Protein AF-A0A1F9UWI8-F1 (afdb_monomer_lite)

Foldseek 3Di:
DDDDDDDDDDDDDDDDPVVVVVVVCCVVVPPPPPPPPPPDDDPDDPPPPPPDPDDDDPDDDDPPPPPDADEDVDPDAPDNYHYPDDDDDPDDDDDPDDDPPQFLFKKKWKAFFDQVDPPRPDDTDIGPGPNPSHVDGDPPWDKDKDWDDDPGIIMIMITTGD

Sequence (162 aa):
MPRDIRVRVELRIGPFSSRAGLIGLLLLGCAGELGSESVSLTTYYPAPSGVYTQMITTQNTYLARDGGKVGVGTATPQTKLDVVGDVNVSGNLYGNGVRGMIFGGAYEYYCNGNSGSCPCASGGTRVSNPLTGAASCPTGYSNVQYWFFDSLNSNCLVLCYR

Secondary structure (DSSP, 8-state):
--------------STHHHHHHHHHHHHH-----------------------S----SS----STTS--EEES-SS-SSSEEESS----SS----TT-----EEEEEEEEEEB--SSSS-SS--EEE--TTTSSSSPPTT-EEEEEEEE-SSEEEEEEEEE-

pLDDT: mean 73.55, std 14.05, range [43.44, 95.19]

Structure (mmCIF, N/CA/C/O backbone):
data_AF-A0A1F9UWI8-F1
#
_entry.id   AF-A0A1F9UWI8-F1
#
loop_
_atom_site.group_PDB
_atom_site.id
_atom_site.type_symbol
_atom_site.label_atom_id
_atom_site.label_alt_id
_atom_site.label_comp_id
_atom_site.label_asym_id
_atom_site.label_entity_id
_atom_site.label_seq_id
_atom_site.pdbx_PDB_ins_code
_atom_site.Cartn_x
_atom_site.Cartn_y
_atom_site.Cartn_z
_atom_site.occupancy
_atom_site.B_iso_or_equiv
_atom_site.auth_seq_id
_atom_site.auth_comp_id
_atom_site.auth_asym_id
_atom_site.auth_atom_id
_atom_site.pdbx_PDB_model_num
ATOM 1 N N . MET A 1 1 ? -49.852 0.087 45.039 1.00 45.62 1 MET A N 1
ATOM 2 C CA . MET A 1 1 ? -49.668 0.548 46.434 1.00 45.62 1 MET A CA 1
ATOM 3 C C . MET A 1 1 ? -49.675 -0.695 47.317 1.00 45.62 1 MET A C 1
ATOM 5 O O . MET A 1 1 ? -50.727 -1.327 47.375 1.00 45.62 1 MET A O 1
ATOM 9 N N . PRO A 1 2 ? -48.540 -1.122 47.902 1.00 47.12 2 PRO A N 1
ATOM 10 C CA . PRO A 1 2 ? -48.524 -2.283 48.788 1.00 47.12 2 PRO A CA 1
ATOM 11 C C . PRO A 1 2 ? -49.300 -1.926 50.057 1.00 47.12 2 PRO A C 1
ATOM 13 O O . PRO A 1 2 ? -49.080 -0.864 50.640 1.00 47.12 2 PRO A O 1
ATOM 16 N N . ARG A 1 3 ? -50.262 -2.764 50.447 1.00 45.59 3 ARG A N 1
ATOM 17 C CA . ARG A 1 3 ? -51.043 -2.543 51.666 1.00 45.59 3 ARG A CA 1
ATOM 18 C C . ARG A 1 3 ? -50.246 -3.086 52.849 1.00 45.59 3 ARG A C 1
ATOM 20 O O . ARG A 1 3 ? -50.223 -4.290 53.061 1.00 45.59 3 ARG A O 1
ATOM 27 N N . ASP A 1 4 ? -49.586 -2.192 53.583 1.00 50.62 4 ASP A N 1
ATOM 28 C CA . ASP A 1 4 ? -48.975 -2.507 54.878 1.00 50.62 4 ASP A CA 1
ATOM 29 C C . ASP A 1 4 ? -50.101 -2.694 55.906 1.00 50.62 4 ASP A C 1
ATOM 31 O O . ASP A 1 4 ? -50.757 -1.731 56.307 1.00 50.62 4 ASP A O 1
ATOM 35 N N . ILE A 1 5 ? -50.386 -3.944 56.272 1.00 55.84 5 ILE A N 1
ATOM 36 C CA . ILE A 1 5 ? -51.385 -4.279 57.289 1.00 55.84 5 ILE A CA 1
ATOM 37 C C . ILE A 1 5 ? -50.626 -4.663 58.553 1.00 55.84 5 ILE A C 1
ATOM 39 O O . ILE A 1 5 ? -50.142 -5.784 58.696 1.00 55.84 5 ILE A O 1
ATOM 43 N N . ARG A 1 6 ? -50.541 -3.721 59.495 1.00 50.34 6 ARG A N 1
ATOM 44 C CA . ARG A 1 6 ? -49.972 -3.970 60.821 1.00 50.34 6 ARG A CA 1
ATOM 45 C C . ARG A 1 6 ? -51.076 -4.239 61.830 1.00 50.34 6 ARG A C 1
ATOM 47 O O . ARG A 1 6 ? -51.762 -3.326 62.279 1.00 50.34 6 ARG A O 1
ATOM 54 N N . VAL A 1 7 ? -51.220 -5.510 62.199 1.00 43.44 7 VAL A N 1
ATOM 55 C CA . VAL A 1 7 ? -52.122 -5.952 63.267 1.00 43.44 7 VAL A CA 1
ATOM 56 C C . VAL A 1 7 ? -51.335 -6.008 64.574 1.00 43.44 7 VAL A C 1
ATOM 58 O O . VAL A 1 7 ? -50.385 -6.777 64.704 1.00 43.44 7 VAL A O 1
ATOM 61 N N . ARG A 1 8 ? -51.720 -5.182 65.551 1.00 47.84 8 ARG A N 1
ATOM 62 C CA . ARG A 1 8 ? -51.178 -5.226 66.915 1.00 47.84 8 ARG A CA 1
ATOM 63 C C . ARG A 1 8 ? -52.163 -5.978 67.807 1.00 47.84 8 ARG A C 1
ATOM 65 O O . ARG A 1 8 ? -53.263 -5.490 68.041 1.00 47.84 8 ARG A O 1
ATOM 72 N N . VAL A 1 9 ? -51.760 -7.146 68.302 1.00 49.31 9 VAL A N 1
ATOM 73 C CA . VAL A 1 9 ? -52.552 -7.962 69.235 1.00 49.31 9 VAL A CA 1
ATOM 74 C C . VAL A 1 9 ? -51.873 -7.931 70.602 1.00 49.31 9 VAL A C 1
ATOM 76 O O . VAL A 1 9 ? -50.759 -8.427 70.754 1.00 49.31 9 VAL A O 1
ATOM 79 N N . GLU A 1 10 ? -52.529 -7.330 71.595 1.00 50.75 10 GLU A N 1
ATOM 80 C CA . GLU A 1 10 ? -52.041 -7.296 72.976 1.00 50.75 10 GLU A CA 1
ATOM 81 C C . GLU A 1 10 ? -52.730 -8.385 73.806 1.00 50.75 10 GLU A C 1
ATOM 83 O O . GLU A 1 10 ? -53.930 -8.329 74.068 1.00 50.75 10 GLU A O 1
ATOM 88 N N . LEU A 1 11 ? -51.960 -9.395 74.218 1.00 51.97 11 LEU A N 1
ATOM 89 C CA . LEU A 1 11 ? -52.438 -10.532 75.008 1.00 51.97 11 LEU A CA 1
ATOM 90 C C . LEU A 1 11 ? -51.910 -10.435 76.444 1.00 51.97 11 LEU A C 1
ATOM 92 O O . LEU A 1 11 ? -50.699 -10.439 76.672 1.00 51.97 11 LEU A O 1
ATOM 96 N N . ARG A 1 12 ? -52.811 -10.403 77.435 1.00 55.50 12 ARG A N 1
ATOM 97 C CA . ARG A 1 12 ? -52.443 -10.563 78.852 1.00 55.50 12 ARG A CA 1
ATOM 98 C C . ARG A 1 12 ? -52.503 -12.039 79.232 1.00 55.50 12 ARG A C 1
ATOM 100 O O . ARG A 1 12 ? -53.582 -12.606 79.351 1.00 55.50 12 ARG A O 1
ATOM 107 N N . ILE A 1 13 ? -51.335 -12.651 79.421 1.00 56.25 13 ILE A N 1
ATOM 108 C CA . ILE A 1 13 ? -51.198 -14.090 79.693 1.00 56.25 13 ILE A CA 1
ATOM 109 C C . ILE A 1 13 ? -50.727 -14.303 81.141 1.00 56.25 13 ILE A C 1
ATOM 111 O O . ILE A 1 13 ? -49.754 -13.670 81.577 1.00 56.25 13 ILE A O 1
ATOM 115 N N . GLY A 1 14 ? -51.429 -15.194 81.856 1.00 59.84 14 GLY A N 1
ATOM 116 C CA . GLY A 1 14 ? -51.140 -15.658 83.220 1.00 59.84 14 GLY A CA 1
ATOM 117 C C . GLY A 1 14 ? -49.810 -16.427 83.360 1.00 59.84 14 GLY A C 1
ATOM 118 O O . GLY A 1 14 ? -48.956 -16.338 82.475 1.00 59.84 14 GLY A O 1
ATOM 119 N N . PRO A 1 15 ? -49.569 -17.124 84.490 1.00 59.72 15 PRO A N 1
ATOM 120 C CA . PRO A 1 15 ? -48.225 -17.523 84.908 1.00 59.72 15 PRO A CA 1
ATOM 121 C C . PRO A 1 15 ? -47.486 -18.483 83.951 1.00 59.72 15 PRO A C 1
ATOM 123 O O . PRO A 1 15 ? -48.052 -19.119 83.060 1.00 59.72 15 PRO A O 1
ATOM 126 N N . PHE A 1 16 ? -46.169 -18.520 84.173 1.00 55.44 16 PHE A N 1
ATOM 127 C CA . PHE A 1 16 ? -45.048 -18.812 83.267 1.00 55.44 16 PHE A CA 1
ATOM 128 C C . PHE A 1 16 ? -45.181 -20.016 82.310 1.00 55.44 16 PHE A C 1
ATOM 130 O O . PHE A 1 16 ? -44.675 -19.949 81.190 1.00 55.44 16 PHE A O 1
ATOM 137 N N . SER A 1 17 ? -45.885 -21.086 82.690 1.00 55.69 17 SER A N 1
ATOM 138 C CA . SER A 1 17 ? -46.012 -22.313 81.881 1.00 55.69 17 SER A CA 1
ATOM 139 C C . SER A 1 17 ? -46.837 -22.125 80.603 1.00 55.69 17 SER A C 1
ATOM 141 O O . SER A 1 17 ? -46.582 -22.777 79.594 1.00 55.69 17 SER A O 1
ATOM 143 N N . SER A 1 18 ? -47.782 -21.185 80.614 1.00 58.06 18 SER A N 1
ATOM 144 C CA . SER A 1 18 ? -48.659 -20.893 79.473 1.00 58.06 18 SER A CA 1
ATOM 145 C C . SER A 1 18 ? -48.003 -20.013 78.397 1.00 58.06 18 SER A C 1
ATOM 147 O O . SER A 1 18 ? -48.423 -20.032 77.242 1.00 58.06 18 SER A O 1
ATOM 149 N N . ARG A 1 19 ? -46.932 -19.280 78.740 1.00 60.81 19 ARG A N 1
ATOM 150 C CA . ARG A 1 19 ? -46.233 -18.359 77.823 1.00 60.81 19 ARG A CA 1
ATOM 151 C C . ARG A 1 19 ? -45.320 -19.084 76.836 1.00 60.81 19 ARG A C 1
ATOM 153 O O . ARG A 1 19 ? -45.297 -18.730 75.662 1.00 60.81 19 ARG A O 1
ATOM 160 N N . ALA A 1 20 ? -44.612 -20.118 77.293 1.00 59.84 20 ALA A N 1
ATOM 161 C CA . ALA A 1 20 ? -43.727 -20.911 76.440 1.00 59.84 20 ALA A CA 1
ATOM 162 C C . ALA A 1 20 ? -44.510 -21.703 75.379 1.00 59.84 20 ALA A C 1
ATOM 164 O O . ALA A 1 20 ? -44.105 -21.746 74.220 1.00 59.84 20 ALA A O 1
ATOM 165 N N . GLY A 1 21 ? -45.670 -22.258 75.754 1.00 65.38 21 GLY A N 1
ATOM 166 C CA . GLY A 1 21 ? -46.541 -22.989 74.830 1.00 65.38 21 GLY A CA 1
ATOM 167 C C . GLY A 1 21 ? -47.127 -22.103 73.730 1.00 65.38 21 GLY A C 1
ATOM 168 O O . GLY A 1 21 ? -47.198 -22.525 72.582 1.00 65.38 21 GLY A O 1
ATOM 169 N N . LEU A 1 22 ? -47.486 -20.857 74.053 1.00 63.94 22 LEU A N 1
ATOM 170 C CA . LEU A 1 22 ? -48.064 -19.918 73.088 1.00 63.94 22 LEU A CA 1
ATOM 171 C C . LEU A 1 22 ? -47.011 -19.324 72.145 1.00 63.94 22 LEU A C 1
ATOM 173 O O . LEU A 1 22 ? -47.293 -19.169 70.964 1.00 63.94 22 LEU A O 1
ATOM 177 N N . ILE A 1 23 ? -45.790 -19.060 72.629 1.00 64.12 23 ILE A N 1
ATOM 178 C CA . ILE A 1 23 ? -44.650 -18.686 71.773 1.00 64.12 23 ILE A CA 1
ATOM 179 C C . ILE A 1 23 ? -44.279 -19.854 70.853 1.00 64.12 23 ILE A C 1
ATOM 181 O O . ILE A 1 23 ? -44.071 -19.642 69.664 1.00 64.12 23 ILE A O 1
ATOM 185 N N . GLY A 1 24 ? -44.265 -21.086 71.371 1.00 64.31 24 GLY A N 1
ATOM 186 C CA . GLY A 1 24 ? -44.063 -22.291 70.567 1.00 64.31 24 GLY A CA 1
ATOM 187 C C . GLY A 1 24 ? -45.133 -22.452 69.488 1.00 64.31 24 GLY A C 1
ATOM 188 O O . GLY A 1 24 ? -44.793 -22.647 68.329 1.00 64.31 24 GLY A O 1
ATOM 189 N N . LEU A 1 25 ? -46.413 -22.287 69.837 1.00 65.44 25 LEU A N 1
ATOM 190 C CA . LEU A 1 25 ? -47.533 -22.342 68.893 1.00 65.44 25 LEU A CA 1
ATOM 191 C C . LEU A 1 25 ? -47.479 -21.212 67.857 1.00 65.44 25 LEU A C 1
ATOM 193 O O . LEU A 1 25 ? -47.829 -21.438 66.705 1.00 65.44 25 LEU A O 1
ATOM 197 N N . LEU A 1 26 ? -47.022 -20.016 68.239 1.00 61.00 26 LEU A N 1
ATOM 198 C CA . LEU A 1 26 ? -46.849 -18.906 67.306 1.00 61.00 26 LEU A CA 1
ATOM 199 C C . LEU A 1 26 ? -45.695 -19.181 66.337 1.00 61.00 26 LEU A C 1
ATOM 201 O O . LEU A 1 26 ? -45.875 -18.973 65.149 1.00 61.00 26 LEU A O 1
ATOM 205 N N . LEU A 1 27 ? -44.560 -19.700 66.822 1.00 57.66 27 LEU A N 1
ATOM 206 C CA . LEU A 1 27 ? -43.393 -20.061 66.005 1.00 57.66 27 LEU A CA 1
ATOM 207 C C . LEU A 1 27 ? -43.649 -21.283 65.105 1.00 57.66 27 LEU A C 1
ATOM 209 O O . LEU A 1 27 ? -43.124 -21.346 63.999 1.00 57.66 27 LEU A O 1
ATOM 213 N N . LEU A 1 28 ? -44.469 -22.237 65.555 1.00 58.59 28 LEU A N 1
ATOM 214 C CA . LEU A 1 28 ? -44.900 -23.403 64.772 1.00 58.59 28 LEU A CA 1
ATOM 215 C C . LEU A 1 28 ? -46.055 -23.067 63.812 1.00 58.59 28 LEU A C 1
ATOM 217 O O . LEU A 1 28 ? -46.148 -23.658 62.742 1.00 58.59 28 LEU A O 1
ATOM 221 N N . GLY A 1 29 ? -46.922 -22.116 64.169 1.00 56.75 29 GLY A N 1
ATOM 222 C CA . GLY A 1 29 ? -48.051 -21.653 63.355 1.00 56.75 29 GLY A CA 1
ATOM 223 C C . GLY A 1 29 ? -47.699 -20.547 62.355 1.00 56.75 29 GLY A C 1
ATOM 224 O O . GLY A 1 29 ? -48.446 -20.339 61.403 1.00 56.75 29 GLY A O 1
ATOM 225 N N . CYS A 1 30 ? -46.569 -19.852 62.537 1.00 52.50 30 CYS A N 1
ATOM 226 C CA . CYS A 1 30 ? -46.037 -18.862 61.596 1.00 52.50 30 CYS A CA 1
ATOM 227 C C . CYS A 1 30 ? -44.946 -19.411 60.669 1.00 52.50 30 CYS A C 1
ATOM 229 O O . CYS A 1 30 ? -44.343 -18.632 59.932 1.00 52.50 30 CYS A O 1
ATOM 231 N N . ALA A 1 31 ? -44.742 -20.732 60.631 1.00 52.09 31 ALA A N 1
ATOM 232 C CA . ALA A 1 31 ? -44.002 -21.399 59.561 1.00 52.09 31 ALA A CA 1
ATOM 233 C C . ALA A 1 31 ? -44.794 -21.363 58.233 1.00 52.09 31 ALA A C 1
ATOM 235 O O . ALA A 1 31 ? -44.965 -22.376 57.563 1.00 52.09 31 ALA A O 1
ATOM 236 N N . GLY A 1 32 ? -45.326 -20.196 57.860 1.00 58.34 32 GLY A N 1
ATOM 237 C CA . GLY A 1 32 ? -45.640 -19.906 56.472 1.00 58.34 32 GLY A CA 1
ATOM 238 C C . GLY A 1 32 ? -44.316 -19.846 55.726 1.00 58.34 32 GLY A C 1
ATOM 239 O O . GLY A 1 32 ? -43.364 -19.236 56.216 1.00 58.34 32 GLY A O 1
ATOM 240 N N . GLU A 1 33 ? -44.242 -20.540 54.594 1.00 57.09 33 GLU A N 1
ATOM 241 C CA . GLU A 1 33 ? -43.083 -20.548 53.709 1.00 57.09 33 GLU A CA 1
ATOM 242 C C . GLU A 1 33 ? -42.538 -19.121 53.575 1.00 57.09 33 GLU A C 1
ATOM 244 O O . GLU A 1 33 ? -43.228 -18.223 53.089 1.00 57.09 33 GLU A O 1
ATOM 249 N N . LEU A 1 34 ? -41.301 -18.901 54.034 1.00 51.62 34 LEU A N 1
ATOM 250 C CA . LEU A 1 34 ? -40.513 -17.738 53.643 1.00 51.62 34 LEU A CA 1
ATOM 251 C C . LEU A 1 34 ? -40.260 -17.906 52.146 1.00 51.62 34 LEU A C 1
ATOM 253 O O . LEU A 1 34 ? -39.246 -18.468 51.734 1.00 51.62 34 LEU A O 1
ATOM 257 N N . GLY A 1 35 ? -41.258 -17.527 51.347 1.00 57.94 35 GLY A N 1
ATOM 258 C CA . GLY A 1 35 ? -41.219 -17.590 49.902 1.00 57.94 35 GLY A CA 1
ATOM 259 C C . GLY A 1 35 ? -39.961 -16.875 49.448 1.00 57.94 35 GLY A C 1
ATOM 260 O O . GLY A 1 35 ? -39.786 -15.684 49.693 1.00 57.94 35 GLY A O 1
ATOM 261 N N . SER A 1 36 ? -39.050 -17.635 48.851 1.00 61.38 36 SER A N 1
ATOM 262 C CA . SER A 1 36 ? -37.885 -17.085 48.184 1.00 61.38 36 SER A CA 1
ATOM 263 C C . SER A 1 36 ? -38.381 -16.127 47.104 1.00 61.38 36 SER A C 1
ATOM 265 O O . SER A 1 36 ? -38.930 -16.548 46.088 1.00 61.38 36 SER A O 1
ATOM 267 N N . GLU A 1 37 ? -38.211 -14.829 47.327 1.00 67.94 37 GLU A N 1
ATOM 268 C CA . GLU A 1 37 ? -38.358 -13.841 46.268 1.00 67.94 37 GLU A CA 1
ATOM 269 C C . GLU A 1 37 ? -37.069 -13.863 45.445 1.00 67.94 37 GLU A C 1
ATOM 271 O O . GLU A 1 37 ? -36.076 -13.209 45.767 1.00 67.94 37 GLU A O 1
ATOM 276 N N . SER A 1 38 ? -37.045 -14.655 44.374 1.00 65.50 38 SER A N 1
ATOM 277 C CA . SER A 1 38 ? -35.991 -14.534 43.372 1.00 65.50 38 SER A CA 1
ATOM 278 C C . SER A 1 38 ? -36.235 -13.259 42.560 1.00 65.50 38 SER A C 1
ATOM 280 O O . SER A 1 38 ? -36.990 -13.257 41.588 1.00 65.50 38 SER A O 1
ATOM 282 N N . VAL A 1 39 ? -35.609 -12.156 42.966 1.00 68.88 39 VAL A N 1
ATOM 283 C CA . VAL A 1 39 ? -35.582 -10.916 42.182 1.00 68.88 39 VAL A CA 1
ATOM 284 C C . VAL A 1 39 ? -34.584 -11.098 41.038 1.00 68.88 39 VAL A C 1
ATOM 286 O O . VAL A 1 39 ? -33.375 -10.958 41.217 1.00 68.88 39 VAL A O 1
ATOM 289 N N . SER A 1 40 ? -35.077 -11.431 39.844 1.00 67.94 40 SER A N 1
ATOM 290 C CA . SER A 1 40 ? -34.255 -11.445 38.632 1.00 67.94 40 SER A CA 1
ATOM 291 C C . SER A 1 40 ? -34.093 -10.019 38.105 1.00 67.94 40 SER A C 1
ATOM 293 O O . SER A 1 40 ? -34.998 -9.468 37.475 1.00 67.94 40 SER A O 1
ATOM 295 N N . LEU A 1 41 ? -32.938 -9.407 38.362 1.00 59.47 41 LEU A N 1
ATOM 296 C CA . LEU A 1 41 ? -32.599 -8.092 37.827 1.00 59.47 41 LEU A CA 1
ATOM 297 C C . LEU A 1 41 ? -32.018 -8.252 36.412 1.00 59.47 41 LEU A C 1
ATOM 299 O O . LEU A 1 41 ? -30.837 -8.547 36.248 1.00 59.47 41 LEU A O 1
ATOM 303 N N . THR A 1 42 ? -32.836 -8.079 35.373 1.00 62.22 42 THR A N 1
ATOM 304 C CA . THR A 1 42 ? -32.339 -8.037 33.990 1.00 62.22 42 THR A CA 1
ATOM 305 C C . THR A 1 42 ? -31.889 -6.619 33.654 1.00 62.22 42 THR A C 1
ATOM 307 O O . THR A 1 42 ? -32.710 -5.743 33.377 1.00 62.22 42 THR A O 1
ATOM 310 N N . THR A 1 43 ? -30.582 -6.373 33.662 1.00 63.41 43 THR A N 1
ATOM 311 C CA . THR A 1 43 ? -30.005 -5.137 33.126 1.00 63.41 43 THR A CA 1
ATOM 312 C C . THR A 1 43 ? -29.968 -5.230 31.599 1.00 63.41 43 THR A C 1
ATOM 314 O O . THR A 1 43 ? -29.020 -5.725 30.996 1.00 63.41 43 THR A O 1
ATOM 317 N N . TYR A 1 44 ? -31.041 -4.784 30.945 1.00 61.59 44 TYR A N 1
ATOM 318 C CA . TYR A 1 44 ? -31.084 -4.684 29.487 1.00 61.59 44 TYR A CA 1
ATOM 319 C C . TYR A 1 44 ? -30.343 -3.413 29.056 1.00 61.59 44 TYR A C 1
ATOM 321 O O . TYR A 1 44 ? -30.887 -2.315 29.146 1.00 61.59 44 TYR A O 1
ATOM 329 N N . TYR A 1 45 ? -29.087 -3.552 28.623 1.00 58.78 45 TYR A N 1
ATOM 330 C CA . TYR A 1 45 ? -28.379 -2.500 27.892 1.00 58.78 45 TYR A CA 1
ATOM 331 C C . TYR A 1 45 ? -28.501 -2.826 26.400 1.00 58.78 45 TYR A C 1
ATOM 333 O O . TYR A 1 45 ? -27.697 -3.606 25.883 1.00 58.78 45 TYR A O 1
ATOM 341 N N . PRO A 1 46 ? -29.510 -2.299 25.680 1.00 60.53 46 PRO A N 1
ATOM 342 C CA . PRO A 1 46 ? -29.457 -2.347 24.237 1.00 60.53 46 PRO A CA 1
ATOM 343 C C . PRO A 1 46 ? -28.311 -1.418 23.863 1.00 60.53 46 PRO A C 1
ATOM 345 O O . PRO A 1 46 ? -28.436 -0.199 23.980 1.00 60.53 46 PRO A O 1
ATOM 348 N N . ALA A 1 47 ? -27.173 -1.979 23.454 1.00 63.72 47 ALA A N 1
ATOM 349 C CA . ALA A 1 47 ? -26.246 -1.194 22.661 1.00 63.72 47 ALA A CA 1
ATOM 350 C C . ALA A 1 47 ? -27.098 -0.620 21.521 1.00 63.72 47 ALA A C 1
ATOM 352 O O . ALA A 1 47 ? -27.701 -1.411 20.784 1.00 63.72 47 ALA A O 1
ATOM 353 N N . PRO A 1 48 ? -27.252 0.714 21.415 1.00 58.53 48 PRO A N 1
ATOM 354 C CA . PRO A 1 48 ? -27.929 1.274 20.270 1.00 58.53 48 PRO A CA 1
ATOM 355 C C . PRO A 1 48 ? -27.149 0.734 19.084 1.00 58.53 48 PRO A C 1
ATOM 357 O O . PRO A 1 48 ? -25.938 0.949 18.994 1.00 58.53 48 PRO A O 1
ATOM 360 N N . SER A 1 49 ? -27.812 -0.005 18.200 1.00 62.41 49 SER A N 1
ATOM 361 C CA . SER A 1 49 ? -27.269 -0.320 16.887 1.00 62.41 49 SER A CA 1
ATOM 362 C C . SER A 1 49 ? -27.249 0.982 16.081 1.00 62.41 49 SER A C 1
ATOM 364 O O . SER A 1 49 ? -27.994 1.164 15.121 1.00 62.41 49 SER A O 1
ATOM 366 N N . GLY A 1 50 ? -26.466 1.950 16.548 1.00 61.06 50 GLY A N 1
ATOM 367 C CA . GLY A 1 50 ? -26.125 3.139 15.811 1.00 61.06 50 GLY A CA 1
ATOM 368 C C . GLY A 1 50 ? -25.192 2.688 14.710 1.00 61.06 50 GLY A C 1
ATOM 369 O O . GLY A 1 50 ? -24.118 2.150 14.974 1.00 61.06 50 GLY A O 1
ATOM 370 N N . VAL A 1 51 ? -25.611 2.881 13.467 1.00 67.31 51 VAL A N 1
ATOM 371 C CA . VAL A 1 51 ? -24.678 2.855 12.347 1.00 67.31 51 VAL A CA 1
ATOM 372 C C . VAL A 1 51 ? -23.773 4.068 12.540 1.00 67.31 51 VAL A C 1
ATOM 374 O O . VAL A 1 51 ? -24.153 5.197 12.236 1.00 67.31 51 VAL A O 1
ATOM 377 N N . TYR A 1 52 ? -22.602 3.853 13.135 1.00 68.19 52 TYR A N 1
ATOM 378 C CA . TYR A 1 52 ? -21.608 4.904 13.279 1.00 68.19 52 TYR A CA 1
ATOM 379 C C . TYR A 1 52 ? -20.993 5.165 11.909 1.00 68.19 52 TYR A C 1
ATOM 381 O O . TYR A 1 52 ? -20.334 4.305 11.331 1.00 68.19 52 TYR A O 1
ATOM 389 N N . THR A 1 53 ? -21.213 6.365 11.384 1.00 79.69 53 THR A N 1
ATOM 390 C CA . THR A 1 53 ? -20.609 6.816 10.123 1.00 79.69 53 THR A CA 1
ATOM 391 C C . THR A 1 53 ? -19.126 7.163 10.275 1.00 79.69 53 THR A C 1
ATOM 393 O O . THR A 1 53 ? -18.441 7.360 9.276 1.00 79.69 53 THR A O 1
ATOM 396 N N . GLN A 1 54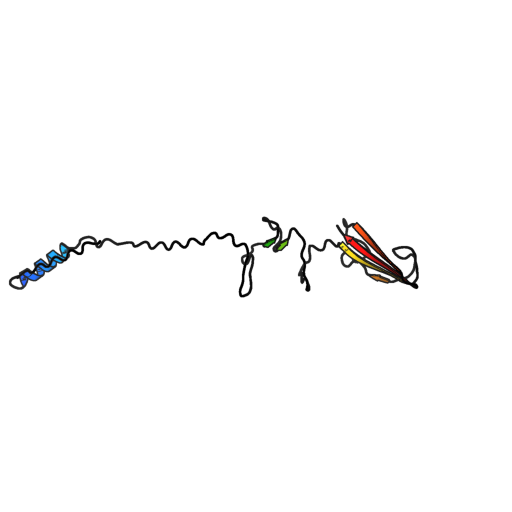 ? -18.617 7.231 11.510 1.00 81.56 54 GLN A N 1
ATOM 397 C CA . GLN A 1 54 ? -17.231 7.566 11.824 1.00 81.56 54 GLN A CA 1
ATOM 398 C C . GLN A 1 54 ? -16.752 6.871 13.104 1.00 81.56 54 GLN A C 1
ATOM 400 O O . GLN A 1 54 ? -17.510 6.724 14.064 1.00 81.56 54 GLN A O 1
ATOM 405 N N . MET A 1 55 ? -15.471 6.498 13.126 1.00 84.12 55 MET A N 1
ATOM 406 C CA . MET A 1 55 ? -14.768 6.039 14.322 1.00 84.12 55 MET A CA 1
ATOM 407 C C . MET A 1 55 ? -13.899 7.181 14.855 1.00 84.12 55 MET A C 1
ATOM 409 O O . MET A 1 55 ? -12.949 7.593 14.196 1.00 84.12 55 MET A O 1
ATOM 413 N N . ILE A 1 56 ? -14.212 7.682 16.050 1.00 86.81 56 ILE A N 1
ATOM 414 C CA . ILE A 1 56 ? -13.395 8.679 16.754 1.00 86.81 56 ILE A CA 1
ATOM 415 C C . ILE A 1 56 ? -12.683 7.960 17.901 1.00 86.81 56 ILE A C 1
ATOM 417 O O . ILE A 1 56 ? -13.334 7.379 18.768 1.00 86.81 56 ILE A O 1
ATOM 421 N N . THR A 1 57 ? -11.350 7.989 17.903 1.00 86.19 57 THR A N 1
ATOM 422 C CA . THR A 1 57 ? -10.507 7.418 18.965 1.00 86.19 57 THR A CA 1
ATOM 423 C C . THR A 1 57 ? -9.745 8.525 19.689 1.00 86.19 57 THR A C 1
ATOM 425 O O . THR A 1 57 ? -9.359 9.519 19.078 1.00 86.19 57 THR A O 1
ATOM 428 N N . THR A 1 58 ? -9.506 8.354 20.988 1.00 89.38 58 THR A N 1
ATOM 429 C CA . THR A 1 58 ? -8.645 9.242 21.787 1.00 89.38 58 THR A CA 1
ATOM 430 C C . THR A 1 58 ? -7.199 8.745 21.873 1.00 89.38 58 THR A C 1
ATOM 432 O O . THR A 1 58 ? -6.307 9.527 22.185 1.00 89.38 58 THR A O 1
ATOM 435 N N . GLN A 1 59 ? -6.957 7.455 21.607 1.00 90.62 59 GLN A N 1
ATOM 436 C CA . GLN A 1 59 ? -5.640 6.802 21.662 1.00 90.62 59 GLN A CA 1
ATOM 437 C C . GLN A 1 59 ? -5.488 5.798 20.499 1.00 90.62 59 GLN A C 1
ATOM 439 O O . GLN A 1 59 ? -6.065 5.981 19.425 1.00 90.62 59 GLN A O 1
ATOM 444 N N . ASN A 1 60 ? -4.724 4.720 20.697 1.00 91.81 60 ASN A N 1
ATOM 445 C CA . ASN A 1 60 ? -4.504 3.683 19.693 1.00 91.81 60 ASN A CA 1
ATOM 446 C C . ASN A 1 60 ? -5.807 2.971 19.312 1.00 91.81 60 ASN A C 1
ATOM 448 O O . ASN A 1 60 ? -6.579 2.543 20.170 1.00 91.81 60 ASN A O 1
ATOM 452 N N . THR A 1 61 ? -5.997 2.774 18.011 1.00 90.69 61 THR A N 1
ATOM 453 C CA . THR A 1 61 ? -7.056 1.923 17.465 1.00 90.69 61 THR A CA 1
ATOM 454 C C . THR A 1 61 ? -6.472 0.571 17.084 1.00 90.69 61 THR A C 1
ATOM 456 O O . THR A 1 61 ? -5.548 0.498 16.278 1.00 90.69 61 THR A O 1
ATOM 459 N N . TYR A 1 62 ? -7.027 -0.502 17.646 1.00 90.38 62 TYR A N 1
ATOM 460 C CA . TYR A 1 62 ? -6.651 -1.874 17.315 1.00 90.38 62 TYR A CA 1
ATOM 461 C C . TYR A 1 62 ? -7.799 -2.533 16.562 1.00 90.38 62 TYR A C 1
ATOM 463 O O . TYR A 1 62 ? -8.877 -2.737 17.118 1.00 90.38 62 TYR A O 1
ATOM 471 N N . LEU A 1 63 ? -7.564 -2.870 15.298 1.00 91.62 63 LEU A N 1
ATOM 472 C CA . LEU A 1 63 ? -8.531 -3.569 14.460 1.00 91.62 63 LEU A CA 1
ATOM 473 C C . LEU A 1 63 ? -8.156 -5.048 14.375 1.00 91.62 63 LEU A C 1
ATOM 475 O O . LEU A 1 63 ? -6.975 -5.381 14.302 1.00 91.62 63 LEU A O 1
ATOM 479 N N . ALA A 1 64 ? -9.164 -5.924 14.371 1.00 92.50 64 ALA A N 1
ATOM 480 C CA . ALA A 1 64 ? -8.984 -7.365 14.180 1.00 92.50 64 ALA A CA 1
ATOM 481 C C . ALA A 1 64 ? -7.969 -8.028 15.149 1.00 92.50 64 ALA A C 1
ATOM 483 O O . ALA A 1 64 ? -7.176 -8.881 14.752 1.00 92.50 64 ALA A O 1
ATOM 484 N N . ARG A 1 65 ? -8.012 -7.639 16.434 1.00 89.69 65 ARG A N 1
ATOM 485 C CA . ARG A 1 65 ? -7.036 -8.017 17.474 1.00 89.69 65 ARG A CA 1
ATOM 486 C C . ARG A 1 65 ? -6.844 -9.529 17.642 1.00 89.69 65 ARG A C 1
ATOM 488 O O . ARG A 1 65 ? -5.708 -9.984 17.724 1.00 89.69 65 ARG A O 1
ATOM 495 N N . ASP A 1 66 ? -7.931 -10.294 17.659 1.00 88.94 66 ASP A N 1
ATOM 496 C CA . ASP A 1 66 ? -7.911 -11.715 18.036 1.00 88.94 66 ASP A CA 1
ATOM 497 C C . ASP A 1 66 ? -7.823 -12.657 16.820 1.00 88.94 66 ASP A C 1
ATOM 499 O O . ASP A 1 66 ? -8.425 -13.727 16.785 1.00 88.94 66 ASP A O 1
ATOM 503 N N . GLY A 1 67 ? -7.070 -12.249 15.791 1.00 81.25 67 GLY A N 1
ATOM 504 C CA . GLY A 1 67 ? -6.809 -13.069 14.598 1.00 81.25 67 GLY A CA 1
ATOM 505 C C . GLY A 1 67 ? -7.764 -12.844 13.421 1.00 81.25 67 GLY A C 1
ATOM 506 O O . GLY A 1 67 ? -7.738 -13.612 12.460 1.00 81.25 67 GLY A O 1
ATOM 507 N N . GLY A 1 68 ? -8.582 -11.789 13.469 1.00 91.06 68 GLY A N 1
ATOM 508 C CA . GLY A 1 68 ? -9.428 -11.375 12.349 1.00 91.06 68 GLY A CA 1
ATOM 509 C C . GLY A 1 68 ? -8.640 -10.735 11.198 1.00 91.06 68 GLY A C 1
ATOM 510 O O . GLY A 1 68 ? -7.412 -10.631 11.219 1.00 91.06 68 GLY A O 1
ATOM 511 N N . LYS A 1 69 ? -9.368 -10.234 10.201 1.00 95.19 69 LYS A N 1
ATOM 512 C CA . LYS A 1 69 ? -8.809 -9.486 9.070 1.00 95.19 69 LYS A CA 1
ATOM 513 C C . LYS A 1 69 ? -9.545 -8.163 8.902 1.00 95.19 69 LYS A C 1
ATOM 515 O O . LYS A 1 69 ? -10.735 -8.074 9.197 1.00 95.19 69 LYS A O 1
ATOM 520 N N . VAL A 1 70 ? -8.839 -7.157 8.405 1.00 94.50 70 VAL A N 1
ATOM 521 C CA . VAL A 1 70 ? -9.403 -5.859 8.042 1.00 94.50 70 VAL A CA 1
ATOM 522 C C . VAL A 1 70 ? -9.572 -5.826 6.530 1.00 94.50 70 VAL A C 1
ATOM 524 O O . VAL A 1 70 ? -8.589 -5.847 5.793 1.00 94.50 70 VAL A O 1
ATOM 527 N N . GLY A 1 71 ? -10.822 -5.806 6.077 1.00 94.56 71 GLY A N 1
ATOM 528 C CA . GLY A 1 71 ? -11.165 -5.580 4.678 1.00 94.56 71 GLY A CA 1
ATOM 529 C C . GLY A 1 71 ? -11.530 -4.118 4.450 1.00 94.56 71 GLY A C 1
ATOM 530 O O . GLY A 1 71 ? -12.377 -3.579 5.160 1.00 94.56 71 GLY A O 1
ATOM 531 N N . VAL A 1 72 ? -10.916 -3.481 3.456 1.00 94.25 72 VAL A N 1
ATOM 532 C CA . VAL A 1 72 ? -11.323 -2.168 2.945 1.00 94.25 72 VAL A CA 1
ATOM 533 C C . VAL A 1 72 ? -11.849 -2.382 1.531 1.00 94.25 72 VAL A C 1
ATOM 535 O O . VAL A 1 72 ? -11.119 -2.835 0.653 1.00 94.25 72 VAL A O 1
ATOM 538 N N . GLY A 1 73 ? -13.144 -2.129 1.329 1.00 93.38 73 GLY A N 1
ATOM 539 C CA . GLY A 1 73 ? -13.821 -2.417 0.057 1.00 93.38 73 GLY A CA 1
ATOM 540 C C . GLY A 1 73 ? -14.159 -3.898 -0.174 1.00 93.38 73 GLY A C 1
ATOM 541 O O . GLY A 1 73 ? -14.615 -4.256 -1.253 1.00 93.38 73 GLY A O 1
ATOM 542 N N . THR A 1 74 ? -13.973 -4.770 0.825 1.00 93.44 74 THR A N 1
ATOM 543 C CA . THR A 1 74 ? -14.320 -6.199 0.755 1.00 93.44 74 THR A CA 1
ATOM 544 C C . THR A 1 74 ? -14.849 -6.715 2.094 1.00 93.44 74 THR A C 1
ATOM 546 O O . THR A 1 74 ? -14.298 -6.399 3.148 1.00 93.44 74 THR A O 1
ATOM 549 N N . ALA A 1 75 ? -15.910 -7.529 2.058 1.00 94.38 75 ALA A N 1
ATOM 550 C CA . ALA A 1 75 ? -16.448 -8.219 3.237 1.00 94.38 75 ALA A CA 1
ATOM 551 C C . ALA A 1 75 ? -15.746 -9.562 3.511 1.00 94.38 75 ALA A C 1
ATOM 553 O O . ALA A 1 75 ? -15.885 -10.133 4.591 1.00 94.38 75 ALA A O 1
ATOM 554 N N . THR A 1 76 ? -14.981 -10.067 2.540 1.00 93.75 76 THR A N 1
ATOM 555 C CA . THR A 1 76 ? -14.285 -11.359 2.603 1.00 93.75 76 THR A CA 1
ATOM 556 C C . THR A 1 76 ? -12.784 -11.168 2.380 1.00 93.75 76 THR A C 1
ATOM 558 O O . THR A 1 76 ? -12.248 -11.624 1.364 1.00 93.75 76 THR A O 1
ATOM 561 N N . PRO A 1 77 ? -12.087 -10.481 3.300 1.00 95.00 77 PRO A N 1
ATOM 562 C CA . PRO A 1 77 ? -10.657 -10.231 3.172 1.00 95.00 77 PRO A CA 1
ATOM 563 C C . PRO A 1 77 ? -9.855 -11.540 3.087 1.00 95.00 77 PRO A C 1
ATOM 565 O O . PRO A 1 77 ? -9.998 -12.459 3.906 1.00 95.00 77 PRO A O 1
ATOM 568 N N . GLN A 1 78 ? -8.969 -11.632 2.099 1.00 90.44 78 GLN A N 1
ATOM 569 C CA . GLN A 1 78 ? -8.094 -12.786 1.886 1.00 90.44 78 GLN A CA 1
ATOM 570 C C . GLN A 1 78 ? -6.787 -12.664 2.681 1.00 90.44 78 GLN A C 1
ATOM 572 O O . GLN A 1 78 ? -6.247 -13.679 3.127 1.00 90.44 78 GLN A O 1
ATOM 577 N N . THR A 1 79 ? -6.353 -11.447 3.002 1.00 87.12 79 THR A N 1
ATOM 578 C CA . THR A 1 79 ? -5.160 -11.137 3.814 1.00 87.12 79 THR A CA 1
ATOM 579 C C . THR A 1 79 ? -5.506 -10.349 5.082 1.00 87.12 79 THR A C 1
ATOM 581 O O . THR A 1 79 ? -6.632 -9.897 5.256 1.00 87.12 79 THR A O 1
ATOM 584 N N . LYS A 1 80 ? -4.548 -10.215 6.017 1.00 89.31 80 LYS A N 1
ATOM 585 C CA . LYS A 1 80 ? -4.756 -9.516 7.308 1.00 89.31 80 LYS A CA 1
ATOM 586 C C . LYS A 1 80 ? -5.229 -8.072 7.138 1.00 89.31 80 LYS A C 1
ATOM 588 O O . LYS A 1 80 ? -6.093 -7.630 7.887 1.00 89.31 80 LYS A O 1
ATOM 593 N N . LEU A 1 81 ? -4.668 -7.386 6.150 1.00 90.75 81 LEU A N 1
ATOM 594 C CA . LEU A 1 81 ? -5.214 -6.172 5.570 1.00 90.75 81 LEU A CA 1
ATOM 595 C C . LEU A 1 81 ? -5.416 -6.469 4.087 1.00 90.75 81 LEU A C 1
ATOM 597 O O . LEU A 1 81 ? -4.461 -6.860 3.411 1.00 90.75 81 LEU A O 1
ATOM 601 N N . ASP A 1 82 ? -6.650 -6.363 3.621 1.00 89.56 82 ASP A N 1
ATOM 602 C CA . ASP A 1 82 ? -7.019 -6.563 2.224 1.00 89.56 82 ASP A CA 1
ATOM 603 C C . ASP A 1 82 ? -7.760 -5.317 1.752 1.00 89.56 82 ASP A C 1
ATOM 605 O O . ASP A 1 82 ? -8.832 -4.990 2.267 1.00 89.56 82 ASP A O 1
ATOM 609 N N . VAL A 1 83 ? -7.136 -4.584 0.836 1.00 91.25 83 VAL A N 1
ATOM 610 C CA . VAL A 1 83 ? -7.673 -3.343 0.286 1.00 91.25 83 VAL A CA 1
ATOM 611 C C . VAL A 1 83 ? -7.976 -3.605 -1.175 1.00 91.25 83 VAL A C 1
ATOM 613 O O . VAL A 1 83 ? -7.069 -3.737 -1.994 1.00 91.25 83 VAL A O 1
ATOM 616 N N . VAL A 1 84 ? -9.262 -3.668 -1.502 1.00 89.62 84 VAL A N 1
ATOM 617 C CA . VAL A 1 84 ? -9.710 -3.664 -2.894 1.00 89.62 84 VAL A CA 1
ATOM 618 C C . VAL A 1 84 ? -9.803 -2.200 -3.322 1.00 89.62 84 VAL A C 1
ATOM 620 O O . VAL A 1 84 ? -10.855 -1.574 -3.216 1.00 89.62 84 VAL A O 1
ATOM 623 N N . GLY A 1 85 ? -8.663 -1.631 -3.713 1.00 83.94 85 GLY A N 1
ATOM 624 C CA . GLY A 1 85 ? -8.511 -0.218 -4.070 1.00 83.94 85 GLY A CA 1
ATOM 625 C C . GLY A 1 85 ? -7.080 0.288 -3.868 1.00 83.94 85 GLY A C 1
ATOM 626 O O . GLY A 1 85 ? -6.178 -0.488 -3.554 1.00 83.94 85 GLY A O 1
ATOM 627 N N . ASP A 1 86 ? -6.876 1.594 -4.038 1.00 82.75 86 ASP A N 1
ATOM 628 C CA . ASP A 1 86 ? -5.562 2.227 -3.896 1.00 82.75 86 ASP A CA 1
ATOM 629 C C . ASP A 1 86 ? -5.192 2.509 -2.433 1.00 82.75 86 ASP A C 1
ATOM 631 O O . ASP A 1 86 ? -6.043 2.792 -1.586 1.00 82.75 86 ASP A O 1
ATOM 635 N N . VAL A 1 87 ? -3.887 2.501 -2.145 1.00 85.06 87 VAL A N 1
ATOM 636 C CA . VAL A 1 87 ? -3.328 2.874 -0.838 1.00 85.06 87 VAL A CA 1
ATOM 637 C C . VAL A 1 87 ? -2.420 4.088 -1.015 1.00 85.06 87 VAL A C 1
ATOM 639 O O . VAL A 1 87 ? -1.353 3.986 -1.616 1.00 85.06 87 VAL A O 1
ATOM 642 N N . ASN A 1 88 ? -2.823 5.237 -0.465 1.00 84.69 88 ASN A N 1
ATOM 643 C CA . ASN A 1 88 ? -1.982 6.434 -0.413 1.00 84.69 88 ASN A CA 1
ATOM 644 C C . ASN A 1 88 ? -1.274 6.527 0.944 1.00 84.69 88 ASN A C 1
ATOM 646 O O . ASN A 1 88 ? -1.922 6.562 1.991 1.00 84.69 88 ASN A O 1
ATOM 650 N N . VAL A 1 89 ? 0.056 6.595 0.914 1.00 84.00 89 VAL A N 1
ATOM 651 C CA . VAL A 1 89 ? 0.905 6.778 2.092 1.00 84.00 89 VAL A CA 1
ATOM 652 C C . VAL A 1 89 ? 1.776 8.006 1.846 1.00 84.00 89 VAL A C 1
ATOM 654 O O . VAL A 1 89 ? 2.664 7.978 1.002 1.00 84.00 89 VAL A O 1
ATOM 657 N N . SER A 1 90 ? 1.514 9.093 2.576 1.00 84.56 90 SER A N 1
ATOM 658 C CA . SER A 1 90 ? 2.290 10.340 2.471 1.00 84.56 90 SER A CA 1
ATOM 659 C C . SER A 1 90 ? 3.683 10.242 3.103 1.00 84.56 90 SER A C 1
ATOM 661 O O . SER A 1 90 ? 4.548 11.071 2.835 1.00 84.56 90 SER A O 1
ATOM 663 N N . GLY A 1 91 ? 3.887 9.235 3.954 1.00 82.69 91 GLY A N 1
ATOM 664 C CA . GLY A 1 91 ? 5.184 8.844 4.492 1.00 82.69 91 GLY A CA 1
ATOM 665 C C . GLY A 1 91 ? 5.678 7.534 3.882 1.00 82.69 91 GLY A C 1
ATOM 666 O O . GLY A 1 91 ? 5.278 7.119 2.798 1.00 82.69 91 GLY A O 1
ATOM 667 N N . ASN A 1 92 ? 6.544 6.838 4.605 1.00 73.38 92 ASN A N 1
ATOM 668 C CA . ASN A 1 92 ? 7.057 5.549 4.164 1.00 73.38 92 ASN A CA 1
ATOM 669 C C . ASN A 1 92 ? 6.059 4.420 4.474 1.00 73.38 92 ASN A C 1
ATOM 671 O O . ASN A 1 92 ? 5.631 4.248 5.616 1.00 73.38 92 ASN A O 1
ATOM 675 N N . LEU A 1 93 ? 5.736 3.604 3.467 1.00 78.06 93 LEU A N 1
ATOM 676 C CA . LEU A 1 93 ? 5.048 2.329 3.668 1.00 78.06 93 LEU A CA 1
ATOM 677 C C . LEU A 1 93 ? 6.073 1.250 4.049 1.00 78.06 93 LEU A C 1
ATOM 679 O O . LEU A 1 93 ? 6.786 0.725 3.195 1.00 78.06 93 LEU A O 1
ATOM 683 N N . TYR A 1 94 ? 6.129 0.890 5.330 1.00 64.88 94 TYR A N 1
ATOM 684 C CA . TYR A 1 94 ? 6.967 -0.208 5.820 1.00 64.88 94 TYR A CA 1
ATOM 685 C C . TYR A 1 94 ? 6.200 -1.534 5.764 1.00 64.88 94 TYR A C 1
ATOM 687 O O . TYR A 1 94 ? 5.566 -1.953 6.729 1.00 64.88 94 TYR A O 1
ATOM 695 N N . GLY A 1 95 ? 6.237 -2.205 4.615 1.00 65.19 95 GLY A N 1
ATOM 696 C CA . GLY A 1 95 ? 5.704 -3.557 4.469 1.00 65.19 95 GLY A CA 1
ATOM 697 C C . GLY A 1 95 ? 6.772 -4.608 4.761 1.00 65.19 95 GLY A C 1
ATOM 698 O O . GLY A 1 95 ? 7.711 -4.760 3.982 1.00 65.19 95 GLY A O 1
ATOM 699 N N . ASN A 1 96 ? 6.618 -5.392 5.830 1.00 55.50 96 ASN A N 1
ATOM 700 C CA . ASN A 1 96 ? 7.403 -6.617 6.010 1.00 55.50 96 ASN A CA 1
ATOM 701 C C . ASN A 1 96 ? 6.774 -7.727 5.136 1.00 55.50 96 ASN A C 1
ATOM 703 O O . ASN A 1 96 ? 5.998 -8.545 5.620 1.00 55.50 96 ASN A O 1
ATOM 707 N N . GLY A 1 97 ? 7.019 -7.660 3.817 1.00 50.00 97 GLY A N 1
ATOM 708 C CA . GLY A 1 97 ? 6.497 -8.604 2.813 1.00 50.00 97 GLY A CA 1
ATOM 709 C C . GLY A 1 97 ? 5.509 -8.005 1.799 1.00 50.00 97 GLY A C 1
ATOM 710 O O . GLY A 1 97 ? 4.349 -8.409 1.755 1.00 50.00 97 GLY A O 1
ATOM 711 N N . VAL A 1 98 ? 5.952 -7.047 0.973 1.00 54.75 98 VAL A N 1
ATOM 712 C CA . VAL A 1 98 ? 5.132 -6.398 -0.074 1.00 54.75 98 VAL A CA 1
ATOM 713 C C . VAL A 1 98 ? 4.539 -7.427 -1.055 1.00 54.75 98 VAL A C 1
ATOM 715 O O . VAL A 1 98 ? 5.263 -8.077 -1.805 1.00 54.75 98 VAL A O 1
ATOM 718 N N . ARG A 1 99 ? 3.205 -7.518 -1.105 1.00 49.44 99 ARG A N 1
ATOM 719 C CA . ARG A 1 99 ? 2.423 -8.049 -2.235 1.00 49.44 99 ARG A CA 1
ATOM 720 C C . ARG A 1 99 ? 1.433 -6.959 -2.648 1.00 49.44 99 ARG A C 1
ATOM 722 O O . ARG A 1 99 ? 0.407 -6.828 -1.994 1.00 49.44 99 ARG A O 1
ATOM 729 N N . GLY A 1 100 ? 1.751 -6.149 -3.665 1.00 52.94 100 GLY A N 1
ATOM 730 C CA . GLY A 1 100 ? 0.774 -5.163 -4.163 1.00 52.94 100 GLY A CA 1
ATOM 731 C C . GLY A 1 100 ? 1.281 -3.880 -4.821 1.00 52.94 100 GLY A C 1
ATOM 732 O O . GLY A 1 100 ? 0.471 -3.150 -5.367 1.00 52.94 100 GLY A O 1
ATOM 733 N N . MET A 1 101 ? 2.583 -3.616 -4.891 1.00 57.34 101 MET A N 1
ATOM 734 C CA . MET A 1 101 ? 3.086 -2.991 -6.114 1.00 57.34 101 MET A CA 1
ATOM 735 C C . MET A 1 101 ? 3.112 -4.129 -7.137 1.00 57.34 101 MET A C 1
ATOM 737 O O . MET A 1 101 ? 4.038 -4.932 -7.074 1.00 57.34 101 MET A O 1
ATOM 741 N N . ILE A 1 102 ? 2.150 -4.254 -8.068 1.00 59.69 102 ILE A N 1
ATOM 742 C CA . ILE A 1 102 ? 2.385 -5.116 -9.251 1.00 59.69 102 ILE A CA 1
ATOM 743 C C . ILE A 1 102 ? 3.260 -4.349 -10.251 1.00 59.69 102 ILE A C 1
ATOM 745 O O . ILE A 1 102 ? 3.113 -4.451 -11.459 1.00 59.69 102 ILE A O 1
ATOM 749 N N . PHE A 1 103 ? 4.231 -3.594 -9.735 1.00 62.47 103 PHE A N 1
ATOM 750 C CA . PHE A 1 103 ? 5.461 -3.442 -10.462 1.00 62.47 103 PHE A CA 1
ATOM 751 C C . PHE A 1 103 ? 6.141 -4.796 -10.335 1.00 62.47 103 PHE A C 1
ATOM 753 O O . PHE A 1 103 ? 6.520 -5.209 -9.240 1.00 62.47 103 PHE A O 1
ATOM 760 N N . GLY A 1 104 ? 6.353 -5.484 -11.445 1.00 60.69 104 GLY A N 1
ATOM 761 C CA . GLY A 1 104 ? 7.318 -6.573 -11.535 1.00 60.69 104 GLY A CA 1
ATOM 762 C C . GLY A 1 104 ? 8.749 -6.087 -11.296 1.00 60.69 104 GLY A C 1
ATOM 763 O O . GLY A 1 104 ? 9.659 -6.709 -11.815 1.00 60.69 104 GLY A O 1
ATOM 764 N N . GLY A 1 105 ? 8.934 -4.983 -10.567 1.00 71.38 105 GLY A N 1
ATOM 765 C CA . GLY A 1 105 ? 10.121 -4.172 -10.395 1.00 71.38 105 GLY A CA 1
ATOM 766 C C . GLY A 1 105 ? 10.406 -3.250 -11.577 1.00 71.38 105 GLY A C 1
ATOM 767 O O . GLY A 1 105 ? 9.585 -3.073 -12.475 1.00 71.38 105 GLY A O 1
ATOM 768 N N . ALA A 1 106 ? 11.570 -2.620 -11.533 1.00 81.00 106 ALA A N 1
ATOM 769 C CA . ALA A 1 106 ? 12.050 -1.708 -12.553 1.00 81.00 106 ALA A CA 1
ATOM 770 C C . ALA A 1 106 ? 13.546 -1.920 -12.741 1.00 81.00 106 ALA A C 1
ATOM 772 O O . ALA A 1 106 ? 14.238 -2.212 -11.771 1.00 81.00 106 ALA A O 1
ATOM 773 N N . TYR A 1 107 ? 14.048 -1.775 -13.956 1.00 85.56 107 TYR A N 1
ATOM 774 C CA . TYR A 1 107 ? 15.469 -1.878 -14.263 1.00 85.56 107 TYR A CA 1
ATOM 775 C C . TYR A 1 107 ? 15.899 -0.747 -15.166 1.00 85.56 107 TYR A C 1
ATOM 777 O O . TYR A 1 107 ? 15.094 -0.247 -15.937 1.00 85.56 107 TYR A O 1
ATOM 785 N N . GLU A 1 108 ? 17.156 -0.345 -15.083 1.00 88.06 108 GLU A N 1
ATOM 786 C CA . GLU A 1 108 ? 17.663 0.809 -15.806 1.00 88.06 108 GLU A CA 1
ATOM 787 C C . GLU A 1 108 ? 18.907 0.456 -16.624 1.00 88.06 108 GLU A C 1
ATOM 789 O O . GLU A 1 108 ? 19.709 -0.396 -16.236 1.00 88.06 108 GLU A O 1
ATOM 794 N N . TYR A 1 109 ? 19.090 1.118 -17.759 1.00 86.50 109 TYR A N 1
ATOM 795 C CA . TYR A 1 109 ? 20.335 1.106 -18.517 1.00 86.50 109 TYR A CA 1
ATOM 796 C C . TYR A 1 109 ? 20.880 2.524 -18.605 1.00 86.50 109 TYR A C 1
ATOM 798 O O . TYR A 1 109 ? 20.176 3.416 -19.064 1.00 86.50 109 TYR A O 1
ATOM 806 N N . TYR A 1 110 ? 22.135 2.714 -18.214 1.00 85.50 110 TYR A N 1
ATOM 807 C CA . TYR A 1 110 ? 22.879 3.956 -18.390 1.00 85.50 110 TYR A CA 1
ATOM 808 C C . TYR A 1 110 ? 23.898 3.762 -19.505 1.00 85.50 110 TYR A C 1
ATOM 810 O O . TYR A 1 110 ? 24.812 2.942 -19.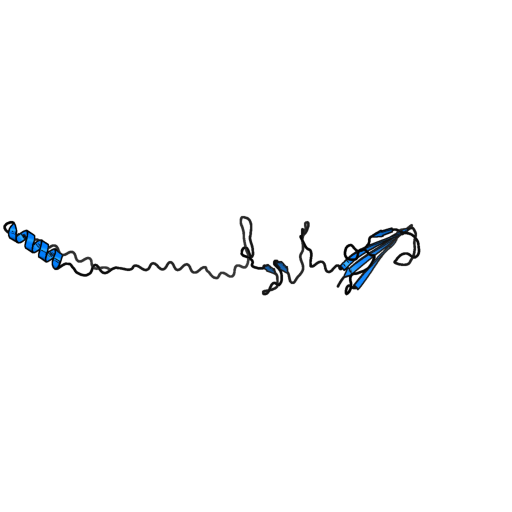377 1.00 85.50 110 TYR A O 1
ATOM 818 N N . CYS A 1 111 ? 23.749 4.489 -20.603 1.00 83.00 111 CYS A N 1
ATOM 819 C CA . CYS A 1 111 ? 24.510 4.257 -21.825 1.00 83.00 111 CYS A CA 1
ATOM 820 C C . CYS A 1 111 ? 25.513 5.398 -22.022 1.00 83.00 111 CYS A C 1
ATOM 822 O O . CYS A 1 111 ? 25.130 6.567 -22.046 1.00 83.00 111 CYS A O 1
ATOM 824 N N . ASN A 1 112 ? 26.792 5.047 -22.187 1.00 78.31 112 ASN A N 1
ATOM 825 C CA . ASN A 1 112 ? 27.857 6.018 -22.441 1.00 78.31 112 ASN A CA 1
ATOM 826 C C . ASN A 1 112 ? 27.866 6.358 -23.935 1.00 78.31 112 ASN A C 1
ATOM 828 O O . ASN A 1 112 ? 28.345 5.563 -24.745 1.00 78.31 112 ASN A O 1
ATOM 832 N N . GLY A 1 113 ? 27.337 7.525 -24.297 1.00 74.94 113 GLY A N 1
ATOM 833 C CA . GLY A 1 113 ? 27.116 7.912 -25.691 1.00 74.94 113 GLY A CA 1
ATOM 834 C C . GLY A 1 113 ? 25.671 7.723 -26.161 1.00 74.94 113 GLY A C 1
ATOM 835 O O . GLY A 1 113 ? 24.908 6.908 -25.635 1.00 74.94 113 GLY A O 1
ATOM 836 N N . ASN A 1 114 ? 25.294 8.489 -27.188 1.00 73.75 114 ASN A N 1
ATOM 837 C CA . ASN A 1 114 ? 23.949 8.458 -27.754 1.00 73.75 114 ASN A CA 1
ATOM 838 C C . ASN A 1 114 ? 23.758 7.213 -28.640 1.00 73.75 114 ASN A C 1
ATOM 840 O O . ASN A 1 114 ? 24.151 7.202 -29.806 1.00 73.75 114 ASN A O 1
ATOM 844 N N . SER A 1 115 ? 23.197 6.146 -28.071 1.00 69.62 115 SER A N 1
ATOM 845 C CA . SER A 1 115 ? 23.141 4.818 -28.709 1.00 69.62 115 SER A CA 1
ATOM 846 C C . SER A 1 115 ? 21.862 4.552 -29.513 1.00 69.62 115 SER A C 1
ATOM 848 O O . SER A 1 115 ? 21.781 3.538 -30.207 1.00 69.62 115 SER A O 1
ATOM 850 N N . GLY A 1 116 ? 20.861 5.438 -29.438 1.00 71.19 116 GLY A N 1
ATOM 851 C CA . GLY A 1 116 ? 19.625 5.392 -30.237 1.00 71.19 116 GLY A CA 1
ATOM 852 C C . GLY A 1 116 ? 18.748 4.130 -30.092 1.00 71.19 116 GLY A C 1
ATOM 853 O O . GLY A 1 116 ? 17.695 4.064 -30.719 1.00 71.19 116 GLY A O 1
ATOM 854 N N . SER A 1 117 ? 19.158 3.130 -29.298 1.00 72.62 117 SER A N 1
ATOM 855 C CA . SER A 1 117 ? 18.466 1.845 -29.047 1.00 72.62 117 SER A CA 1
ATOM 856 C C . SER A 1 117 ? 18.625 1.300 -27.601 1.00 72.62 117 SER A C 1
ATOM 858 O O . SER A 1 117 ? 19.626 1.581 -26.942 1.00 72.62 117 SER A O 1
ATOM 860 N N . CYS A 1 118 ? 17.605 0.591 -27.085 1.00 72.31 118 CYS A N 1
ATOM 861 C CA . CYS A 1 118 ? 17.508 0.083 -25.706 1.00 72.31 118 CYS A CA 1
ATOM 862 C C . CYS A 1 118 ? 17.228 -1.417 -25.778 1.00 72.31 118 CYS A C 1
ATOM 864 O O . CYS A 1 118 ? 16.249 -1.810 -26.421 1.00 72.31 118 CYS A O 1
ATOM 866 N N . PRO A 1 119 ? 18.033 -2.258 -25.107 1.00 76.88 119 PRO A N 1
ATOM 867 C CA . PRO A 1 119 ? 19.275 -1.906 -24.403 1.00 76.88 119 PRO A CA 1
ATOM 868 C C . PRO A 1 119 ? 20.341 -1.318 -25.348 1.00 76.88 119 PRO A C 1
ATOM 870 O O . PRO A 1 119 ? 20.303 -1.580 -26.548 1.00 76.88 119 PRO A O 1
ATOM 873 N N . CYS A 1 120 ? 21.283 -0.527 -24.820 1.00 76.25 120 CYS A N 1
ATOM 874 C CA . CYS A 1 120 ? 22.333 0.100 -25.630 1.00 76.25 120 CYS A CA 1
ATOM 875 C C . CYS A 1 120 ? 23.159 -0.910 -26.430 1.00 76.25 120 CYS A C 1
ATOM 877 O O . CYS A 1 120 ? 23.584 -1.940 -25.900 1.00 76.25 120 CYS A O 1
ATOM 879 N N . ALA A 1 121 ? 23.445 -0.565 -27.689 1.00 71.12 121 ALA A N 1
ATOM 880 C CA . ALA A 1 121 ? 24.177 -1.417 -28.624 1.00 71.12 121 ALA A CA 1
ATOM 881 C C . ALA A 1 121 ? 25.650 -1.670 -28.231 1.00 71.12 121 ALA A C 1
ATOM 883 O O . ALA A 1 121 ? 26.192 -2.724 -28.565 1.00 71.12 121 ALA A O 1
ATOM 884 N N . SER A 1 122 ? 26.303 -0.750 -27.509 1.00 69.19 122 SER A N 1
ATOM 885 C CA . SER A 1 122 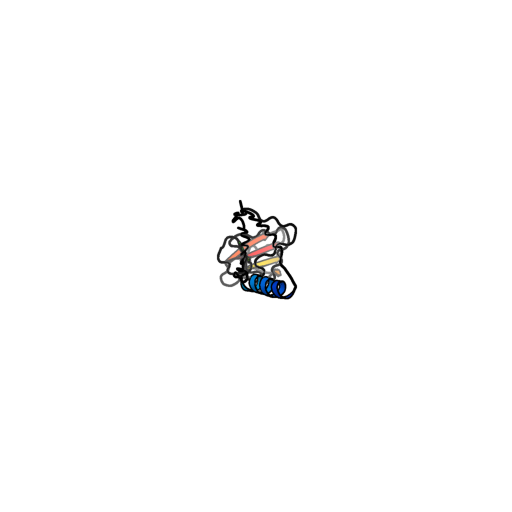? 27.667 -0.940 -26.991 1.00 69.19 122 SER A CA 1
ATOM 886 C C . SER A 1 122 ? 28.013 0.043 -25.863 1.00 69.19 122 SER A C 1
ATOM 888 O O . SER A 1 122 ? 27.813 1.245 -25.993 1.00 69.19 122 SER A O 1
ATOM 890 N N . GLY A 1 123 ? 28.577 -0.483 -24.765 1.00 70.56 123 GLY A N 1
ATOM 891 C CA . GLY A 1 123 ? 29.040 0.295 -23.605 1.00 70.56 123 GLY A CA 1
ATOM 892 C C . GLY A 1 123 ? 27.924 0.814 -22.682 1.00 70.56 123 GLY A C 1
ATOM 893 O O . GLY A 1 123 ? 26.826 1.123 -23.126 1.00 70.56 123 GLY A O 1
ATOM 894 N N . GLY A 1 124 ? 28.213 0.913 -21.379 1.00 77.31 124 GLY A N 1
ATOM 895 C CA . GLY A 1 124 ? 27.270 1.394 -20.361 1.00 77.31 124 GLY A CA 1
ATOM 896 C C . GLY A 1 124 ? 27.175 0.493 -19.126 1.00 77.31 124 GLY A C 1
ATOM 897 O O . GLY A 1 124 ? 27.741 -0.602 -19.086 1.00 77.31 124 GLY A O 1
ATOM 898 N N . THR A 1 125 ? 26.438 0.958 -18.120 1.00 84.12 125 THR A N 1
ATOM 899 C CA . THR A 1 125 ? 26.168 0.243 -16.863 1.00 84.12 125 THR A CA 1
ATOM 900 C C . THR A 1 125 ? 24.674 -0.054 -16.765 1.00 84.12 125 THR A C 1
ATOM 902 O O . THR A 1 125 ? 23.854 0.727 -17.233 1.00 84.12 125 THR A O 1
ATOM 905 N N . ARG A 1 126 ? 24.288 -1.175 -16.149 1.00 85.62 126 ARG A N 1
ATOM 906 C CA . ARG A 1 126 ? 22.875 -1.538 -15.959 1.00 85.62 126 ARG A CA 1
ATOM 907 C C . ARG A 1 126 ? 22.514 -1.644 -14.484 1.00 85.62 126 ARG A C 1
ATOM 909 O O . ARG A 1 126 ? 23.277 -2.206 -13.700 1.00 85.62 126 ARG A O 1
ATOM 916 N N . VAL A 1 127 ? 21.323 -1.175 -14.142 1.00 87.62 127 VAL A N 1
ATOM 917 C CA . VAL A 1 127 ? 20.633 -1.466 -12.888 1.00 87.62 127 VAL A CA 1
ATOM 918 C C . VAL A 1 127 ? 19.648 -2.574 -13.197 1.00 87.62 127 VAL A C 1
ATOM 920 O O . VAL A 1 127 ? 18.670 -2.365 -13.902 1.00 87.62 127 VAL A O 1
ATOM 923 N N . SER A 1 128 ? 19.928 -3.784 -12.730 1.00 86.69 128 SER A N 1
ATOM 924 C CA . SER A 1 128 ? 19.010 -4.905 -12.922 1.00 86.69 128 SER A CA 1
ATOM 925 C C . SER A 1 128 ? 17.694 -4.682 -12.182 1.00 86.69 128 SER A C 1
ATOM 927 O O . SER A 1 128 ? 17.643 -3.983 -11.173 1.00 86.69 128 SER A O 1
ATOM 929 N N 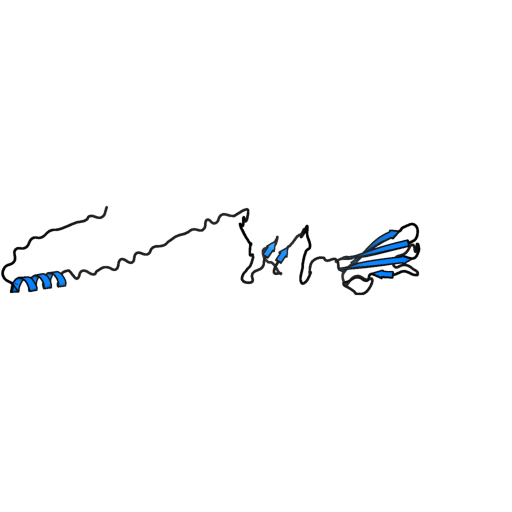. ASN A 1 129 ? 16.646 -5.358 -12.642 1.00 82.00 129 ASN A N 1
ATOM 930 C CA . ASN A 1 129 ? 15.362 -5.364 -11.971 1.00 82.00 129 ASN A CA 1
ATOM 931 C C . ASN A 1 129 ? 15.535 -6.060 -10.624 1.00 82.00 129 ASN A C 1
ATOM 933 O O . ASN A 1 129 ? 15.900 -7.241 -10.625 1.00 82.00 129 ASN A O 1
ATOM 937 N N . PRO A 1 130 ? 15.238 -5.408 -9.491 1.00 77.81 130 PRO A N 1
ATOM 938 C CA . PRO A 1 130 ? 15.378 -6.041 -8.188 1.00 77.81 130 PRO A CA 1
ATOM 939 C C . PRO A 1 130 ? 14.575 -7.342 -8.054 1.00 77.81 130 PRO A C 1
ATOM 941 O O . PRO A 1 130 ? 14.964 -8.210 -7.280 1.00 77.81 130 PRO A O 1
ATOM 944 N N . LEU A 1 131 ? 13.490 -7.511 -8.826 1.00 73.81 131 LEU A N 1
ATOM 945 C CA . LEU A 1 131 ? 12.681 -8.730 -8.805 1.00 73.81 131 LEU A CA 1
ATOM 946 C C . LEU A 1 131 ? 13.209 -9.869 -9.692 1.00 73.81 131 LEU A C 1
ATOM 948 O O . LEU A 1 131 ? 12.824 -11.011 -9.456 1.00 73.81 131 LEU A O 1
ATOM 952 N N . THR A 1 132 ? 14.055 -9.612 -10.700 1.00 77.31 132 THR A N 1
ATOM 953 C CA . THR A 1 132 ? 14.577 -10.674 -11.597 1.00 77.31 132 THR A CA 1
ATOM 954 C C . THR A 1 132 ? 16.095 -10.836 -11.585 1.00 77.31 132 THR A C 1
ATOM 956 O O . THR A 1 132 ? 16.597 -11.819 -12.121 1.00 77.31 132 THR A O 1
ATOM 959 N N . GLY A 1 133 ? 16.855 -9.893 -11.017 1.00 77.56 133 GLY A N 1
ATOM 960 C CA . GLY A 1 133 ? 18.328 -9.904 -11.010 1.00 77.56 133 GLY A CA 1
ATOM 961 C C . GLY A 1 133 ? 18.971 -9.638 -12.378 1.00 77.56 133 GLY A C 1
ATOM 962 O O . GLY A 1 133 ? 20.181 -9.419 -12.479 1.00 77.56 133 GLY A O 1
ATOM 963 N N . ALA A 1 134 ? 18.158 -9.571 -13.427 1.00 85.94 134 ALA A N 1
ATOM 964 C CA . ALA A 1 134 ? 18.542 -9.216 -14.776 1.00 85.94 134 ALA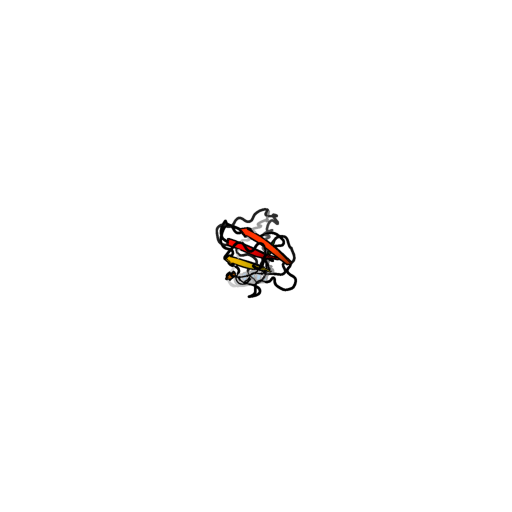 A CA 1
ATOM 965 C C . ALA A 1 134 ? 17.773 -7.973 -15.223 1.00 85.94 134 ALA A C 1
ATOM 967 O O . ALA A 1 134 ? 16.848 -7.493 -14.568 1.00 85.94 134 ALA A O 1
ATOM 968 N N . ALA A 1 135 ? 18.154 -7.438 -16.370 1.00 85.94 135 ALA A N 1
ATOM 969 C CA . ALA A 1 135 ? 17.435 -6.348 -16.996 1.00 85.94 135 ALA A CA 1
ATOM 970 C C . ALA A 1 135 ? 16.232 -6.909 -17.781 1.00 85.94 135 ALA A C 1
ATOM 972 O O . ALA A 1 135 ? 16.208 -6.938 -19.010 1.00 85.94 135 ALA A O 1
ATOM 973 N N . SER A 1 136 ? 15.277 -7.471 -17.036 1.00 88.06 136 SER A N 1
ATOM 974 C CA . SER A 1 136 ? 14.100 -8.164 -17.563 1.00 88.06 136 SER A CA 1
ATOM 975 C C . SER A 1 136 ? 12.929 -8.121 -16.585 1.00 88.06 136 SER A C 1
ATOM 977 O O . SER A 1 136 ? 13.124 -7.976 -15.373 1.00 88.06 136 SER A O 1
ATOM 979 N N . CYS A 1 137 ? 11.713 -8.294 -17.099 1.00 87.75 137 CYS A N 1
ATOM 980 C CA . CYS A 1 137 ? 10.522 -8.432 -16.266 1.00 87.75 137 CYS A CA 1
ATOM 981 C C . CYS A 1 137 ? 10.268 -9.879 -15.836 1.00 87.75 137 CYS A C 1
ATOM 983 O O . CYS A 1 137 ? 10.616 -10.798 -16.579 1.00 87.75 137 CYS A O 1
ATOM 985 N N . PRO A 1 138 ? 9.682 -10.099 -14.642 1.00 85.00 138 PRO A N 1
ATOM 986 C CA . PRO A 1 138 ? 9.316 -11.432 -14.181 1.00 85.00 138 PRO A CA 1
ATOM 987 C C . PRO A 1 138 ? 8.324 -12.100 -15.140 1.00 85.00 138 PRO A C 1
ATOM 989 O O . PRO A 1 138 ? 7.580 -11.435 -15.858 1.00 85.00 138 PRO A O 1
ATOM 992 N N . THR A 1 139 ? 8.263 -13.429 -15.143 1.00 85.56 139 THR A N 1
ATOM 993 C CA . THR A 1 139 ? 7.370 -14.169 -16.044 1.00 85.56 139 THR A CA 1
ATOM 994 C C . THR A 1 139 ? 5.900 -13.792 -15.821 1.00 85.56 139 THR A C 1
ATOM 996 O O . THR A 1 139 ? 5.400 -13.796 -14.695 1.00 85.56 139 THR A O 1
ATOM 999 N N . GLY A 1 140 ? 5.196 -13.474 -16.910 1.00 80.62 140 GLY A N 1
ATOM 1000 C CA . GLY A 1 140 ? 3.808 -13.004 -16.879 1.00 80.62 140 GLY A CA 1
ATOM 1001 C C . GLY A 1 140 ? 3.652 -11.500 -16.645 1.00 80.62 140 GLY A C 1
ATOM 1002 O O . GLY A 1 140 ? 2.519 -11.037 -16.610 1.00 80.62 140 GLY A O 1
ATOM 1003 N N . TYR A 1 141 ? 4.751 -10.754 -16.499 1.00 81.31 141 TYR A N 1
ATOM 1004 C CA . TYR A 1 141 ? 4.765 -9.295 -16.456 1.00 81.31 141 TYR A CA 1
ATOM 1005 C C . TYR A 1 141 ? 5.194 -8.747 -17.818 1.00 81.31 141 TYR A C 1
ATOM 1007 O O . TYR A 1 141 ? 6.145 -9.235 -18.430 1.00 81.31 141 TYR A O 1
ATOM 1015 N N . SER A 1 142 ? 4.499 -7.717 -18.277 1.00 87.44 142 SER A N 1
ATOM 1016 C CA . SER A 1 142 ? 4.878 -6.916 -19.435 1.00 87.44 142 SER A CA 1
ATOM 1017 C C . SER A 1 142 ? 5.896 -5.855 -19.027 1.00 87.44 142 SER A C 1
ATOM 1019 O O . SER A 1 142 ? 6.020 -5.511 -17.850 1.00 87.44 142 SER A O 1
ATOM 1021 N N . ASN A 1 143 ? 6.643 -5.344 -20.002 1.00 86.81 143 ASN A N 1
ATOM 1022 C CA . ASN A 1 143 ? 7.588 -4.259 -19.784 1.00 86.81 143 ASN A CA 1
ATOM 1023 C C . ASN A 1 143 ? 7.115 -2.982 -20.484 1.00 86.81 143 ASN A C 1
ATOM 1025 O O . ASN A 1 143 ? 6.395 -3.025 -21.479 1.00 86.81 143 ASN A O 1
ATOM 1029 N N . VAL A 1 144 ? 7.496 -1.837 -19.935 1.00 82.75 144 VAL A N 1
ATOM 1030 C CA . VAL A 1 144 ? 7.404 -0.539 -20.602 1.00 82.75 144 VAL A CA 1
ATOM 1031 C C . VAL A 1 144 ? 8.723 0.172 -20.405 1.00 82.75 144 VAL A C 1
ATOM 1033 O O . VAL A 1 144 ? 9.245 0.229 -19.294 1.00 82.75 144 VAL A O 1
ATOM 1036 N N . GLN A 1 145 ? 9.280 0.671 -21.500 1.00 85.19 145 GLN A N 1
ATOM 1037 C CA . GLN A 1 145 ? 10.594 1.290 -21.513 1.00 85.19 145 GLN A CA 1
ATOM 1038 C C . GLN A 1 145 ? 10.448 2.795 -21.695 1.00 85.19 145 GLN A C 1
ATOM 1040 O O . GLN A 1 145 ? 9.794 3.258 -22.627 1.00 85.19 145 GLN A O 1
ATOM 1045 N N . TYR A 1 146 ? 11.094 3.542 -20.815 1.00 82.88 146 TYR A N 1
ATOM 1046 C CA . TYR A 1 146 ? 11.220 4.985 -20.872 1.00 82.88 146 TYR A CA 1
ATOM 1047 C C . TYR A 1 146 ? 12.642 5.351 -21.198 1.00 82.88 146 TYR A C 1
ATOM 1049 O O . TYR A 1 146 ? 13.584 4.732 -20.715 1.00 82.88 146 TYR A O 1
ATOM 1057 N N . TRP A 1 147 ? 12.762 6.386 -22.004 1.00 80.31 147 TRP A N 1
ATOM 1058 C CA . TRP A 1 147 ? 13.998 6.784 -22.626 1.00 80.31 147 TRP A CA 1
ATOM 1059 C C . TRP A 1 147 ? 14.309 8.224 -22.298 1.00 80.31 147 TRP A C 1
ATOM 1061 O O . TRP A 1 147 ? 13.480 9.111 -22.498 1.00 80.31 147 TRP A O 1
ATOM 1071 N N . PHE A 1 148 ? 15.528 8.445 -21.838 1.00 77.69 148 PHE A N 1
ATOM 1072 C CA . PHE A 1 148 ? 16.041 9.746 -21.466 1.00 77.69 148 PHE A CA 1
ATOM 1073 C C . PHE A 1 148 ? 17.351 9.955 -22.211 1.00 77.69 148 PHE A C 1
ATOM 1075 O O . PHE A 1 148 ? 18.195 9.068 -22.242 1.00 77.69 148 PHE A O 1
ATOM 1082 N N . PHE A 1 149 ? 17.535 11.107 -22.836 1.00 75.12 149 PHE A N 1
ATOM 1083 C CA . PHE A 1 149 ? 18.803 11.464 -23.459 1.00 75.12 149 PHE A CA 1
ATOM 1084 C C . PHE A 1 149 ? 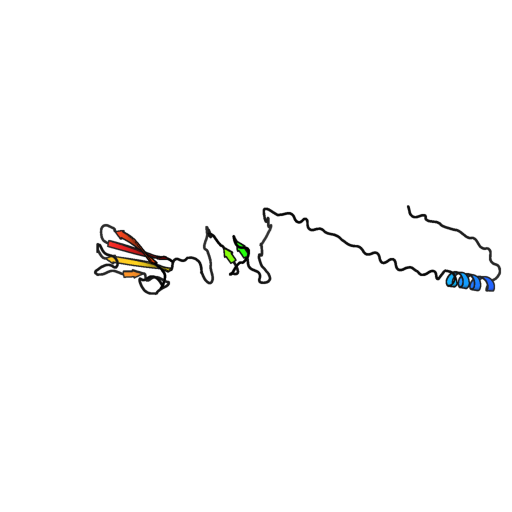19.214 12.852 -22.995 1.00 75.12 149 PHE A C 1
ATOM 1086 O O . PHE A 1 149 ? 18.377 13.744 -22.840 1.00 75.12 149 PHE A O 1
ATOM 1093 N N . ASP A 1 150 ? 20.509 13.020 -22.781 1.00 72.69 150 ASP A N 1
ATOM 1094 C CA . ASP A 1 150 ? 21.149 14.325 -22.732 1.00 72.69 150 ASP A CA 1
ATOM 1095 C C . ASP A 1 150 ? 22.078 14.471 -23.950 1.00 72.69 150 ASP A C 1
ATOM 1097 O O . ASP A 1 150 ? 22.064 13.646 -24.868 1.00 72.69 150 ASP A O 1
ATOM 1101 N N . SER A 1 151 ? 22.850 15.555 -24.020 1.00 70.88 151 SER A N 1
ATOM 1102 C CA . SER A 1 151 ? 23.726 15.814 -25.168 1.00 70.88 151 SER A CA 1
ATOM 1103 C C . SER A 1 151 ? 24.875 14.808 -25.320 1.00 70.88 151 SER A C 1
ATOM 1105 O O . SER A 1 151 ? 25.542 14.820 -26.354 1.00 70.88 151 SER A O 1
ATOM 1107 N N . LEU A 1 152 ? 25.126 13.958 -24.320 1.00 70.06 152 LEU A N 1
ATOM 1108 C CA . LEU A 1 152 ? 26.294 13.082 -24.247 1.00 70.06 152 LEU A CA 1
ATOM 1109 C C . LEU A 1 152 ? 25.942 11.610 -23.968 1.00 70.06 152 LEU A C 1
ATOM 1111 O O . LEU A 1 152 ? 26.735 10.742 -24.320 1.00 70.06 152 LEU A O 1
ATOM 1115 N N . ASN A 1 153 ? 24.776 11.303 -23.394 1.00 74.44 153 ASN A N 1
ATOM 1116 C CA . ASN A 1 153 ? 24.392 9.969 -22.928 1.00 74.44 153 ASN A CA 1
ATOM 1117 C C . ASN A 1 153 ? 22.914 9.649 -23.193 1.00 74.44 153 ASN A C 1
ATOM 1119 O O . ASN A 1 153 ? 22.066 10.536 -23.311 1.00 74.44 153 ASN A O 1
ATOM 1123 N N . SER A 1 154 ? 22.597 8.353 -23.218 1.00 79.31 154 SER A N 1
ATOM 1124 C CA . SER A 1 154 ? 21.218 7.852 -23.236 1.00 79.31 154 SER A CA 1
ATOM 1125 C C . SER A 1 154 ? 20.972 6.961 -22.020 1.00 79.31 154 SER A C 1
ATOM 1127 O O . SER A 1 154 ? 21.747 6.053 -21.763 1.00 79.31 154 SER A O 1
ATOM 1129 N N . ASN A 1 155 ? 19.882 7.161 -21.290 1.00 82.12 155 ASN A N 1
ATOM 1130 C CA . ASN A 1 155 ? 19.466 6.334 -20.160 1.00 82.12 155 ASN A CA 1
ATOM 1131 C C . ASN A 1 155 ? 18.076 5.749 -20.423 1.00 82.12 155 ASN A C 1
ATOM 1133 O O . ASN A 1 155 ? 17.252 6.372 -21.091 1.00 82.12 155 ASN A O 1
ATOM 1137 N N . CYS A 1 156 ? 17.800 4.557 -19.900 1.00 84.69 156 CYS A N 1
ATOM 1138 C CA . CYS A 1 156 ? 16.546 3.853 -20.145 1.00 84.69 156 CYS A CA 1
ATOM 1139 C C . CYS A 1 156 ? 16.000 3.236 -18.861 1.00 84.69 156 CYS A C 1
ATOM 1141 O O . CYS A 1 156 ? 16.628 2.315 -18.355 1.00 84.69 156 CYS A O 1
ATOM 1143 N N . LEU A 1 157 ? 14.827 3.656 -18.382 1.00 86.50 157 LEU A N 1
ATOM 1144 C CA . LEU A 1 157 ? 14.127 3.024 -17.258 1.00 86.50 157 LEU A CA 1
ATOM 1145 C C . LEU A 1 157 ? 13.040 2.092 -17.779 1.00 86.50 157 LEU A C 1
ATOM 1147 O O . LEU A 1 157 ? 12.126 2.515 -18.479 1.00 86.50 157 LEU A O 1
ATOM 1151 N N . VAL A 1 158 ? 13.091 0.830 -17.389 1.00 85.75 158 VAL A N 1
ATOM 1152 C CA . VAL A 1 158 ? 12.108 -0.179 -17.753 1.00 85.75 158 VAL A CA 1
ATOM 1153 C C . VAL A 1 158 ? 11.301 -0.565 -16.533 1.00 85.75 158 VAL A C 1
ATOM 1155 O O . VAL A 1 158 ? 11.834 -1.144 -15.591 1.00 85.75 158 VAL A O 1
ATOM 1158 N N . LEU A 1 159 ? 10.006 -0.271 -16.561 1.00 86.19 159 LEU A N 1
ATOM 1159 C CA . LEU A 1 159 ? 9.067 -0.697 -15.533 1.00 86.19 159 LEU A CA 1
ATOM 1160 C C . LEU A 1 159 ? 8.420 -2.008 -15.962 1.00 86.19 159 LEU A C 1
ATOM 1162 O O . LEU A 1 159 ? 7.956 -2.159 -17.093 1.00 86.19 159 LEU A O 1
ATOM 1166 N N . CYS A 1 160 ? 8.376 -2.955 -15.043 1.00 84.38 160 CYS A N 1
ATOM 1167 C CA . CYS A 1 160 ? 7.697 -4.222 -15.226 1.00 84.38 160 CYS A CA 1
ATOM 1168 C C . CYS A 1 160 ? 6.345 -4.149 -14.556 1.00 84.38 160 CYS A C 1
ATOM 1170 O O . CYS A 1 160 ? 6.260 -3.654 -13.440 1.00 84.38 160 CYS A O 1
ATOM 1172 N N . TYR A 1 161 ? 5.301 -4.660 -15.187 1.00 80.06 161 TYR A N 1
ATOM 1173 C CA . TYR A 1 161 ? 3.951 -4.617 -14.637 1.00 80.06 161 TYR A CA 1
ATOM 1174 C C . TYR A 1 161 ? 3.131 -5.818 -15.098 1.00 80.06 161 TYR A C 1
ATOM 1176 O O . TYR A 1 161 ? 3.432 -6.415 -16.130 1.00 80.06 161 TYR A O 1
ATOM 1184 N N . ARG A 1 162 ? 2.133 -6.216 -14.312 1.00 71.69 162 ARG A N 1
ATOM 1185 C CA . ARG A 1 162 ? 1.228 -7.325 -14.626 1.00 71.69 162 ARG A CA 1
ATOM 1186 C C . ARG A 1 162 ? -0.190 -6.990 -14.212 1.00 71.69 162 ARG A C 1
ATOM 1188 O O . ARG A 1 162 ? -0.339 -6.352 -13.150 1.00 71.69 162 ARG A O 1
#

Radius of gyration: 43.07 Å; chains: 1; bounding box: 82×39×115 Å